Protein AF-A0A8S3KAC5-F1 (afdb_monomer_lite)

Organism: NCBI:txid392030

Sequence (97 aa):
MSAVVRSLLKLATVHRYSSYANFSLSTPYCAAKKSISDEAIKAQTAKPIEDTIFGKIARKEIKIDLLHEDDQCVAFHDISKQAPTHFLVIPKEPIPQ

Foldseek 3Di:
DPPPVVVVVVVVVPPPPPDPPDDDPPDPPPPPPVPCDVVNVVVVPDDDPCPDPVVCVLVVVDDFAWPDDDPFWTKGADPPDPDPDDIDIGTSDDDGD

InterPro domains:
  IPR001310 Histidine triad (HIT) protein [PR00332] (53-69)
  IPR001310 Histidine triad (HIT) protein [PR00332] (74-92)
  IPR001310 Histidine triad (HIT) protein [PTHR23089] (31-97)
  IPR011146 HIT-like domain [PS51084] (53-97)
  IPR036265 HIT-like superfamily [G3DSA:3.30.428.10] (33-97)
  IPR036265 HIT-like superfamily [SSF54197] (50-96)

Structure (mmCIF, N/CA/C/O backbone):
data_AF-A0A8S3KAC5-F1
#
_entry.id   AF-A0A8S3KAC5-F1
#
loop_
_atom_site.group_PDB
_atom_site.id
_atom_site.type_symbol
_atom_site.label_atom_id
_atom_site.label_alt_id
_atom_site.label_comp_id
_atom_site.label_asym_id
_atom_site.label_entity_id
_atom_site.label_seq_id
_atom_site.pdbx_PDB_ins_code
_atom_site.Cartn_x
_atom_site.Cartn_y
_atom_site.Cartn_z
_atom_site.occupancy
_atom_site.B_iso_or_equiv
_atom_site.auth_seq_id
_atom_site.auth_comp_id
_atom_site.auth_asym_id
_atom_site.auth_atom_id
_atom_site.pdbx_PDB_model_num
ATOM 1 N N . MET A 1 1 ? -5.388 11.444 -69.737 1.00 50.94 1 MET A N 1
ATOM 2 C CA . MET A 1 1 ? -6.008 11.914 -68.475 1.00 50.94 1 MET A CA 1
ATOM 3 C C . MET A 1 1 ? -5.623 10.919 -67.383 1.00 50.94 1 MET A C 1
ATOM 5 O O . MET A 1 1 ? -5.934 9.757 -67.534 1.00 50.94 1 MET A O 1
ATOM 9 N N . SER A 1 2 ? -4.893 11.219 -66.317 1.00 46.41 2 SER A N 1
ATOM 10 C CA . SER A 1 2 ? -4.332 12.475 -65.844 1.00 46.41 2 SER A CA 1
ATOM 11 C C . SER A 1 2 ? -3.205 12.133 -64.854 1.00 46.41 2 SER A C 1
ATOM 13 O O . SER A 1 2 ? -3.442 11.930 -63.665 1.00 46.41 2 SER A O 1
ATOM 15 N N . ALA A 1 3 ? -1.961 12.080 -65.343 1.00 51.97 3 ALA A N 1
ATOM 16 C CA . ALA A 1 3 ? -0.761 12.141 -64.496 1.00 51.97 3 ALA A CA 1
ATOM 17 C C . ALA A 1 3 ? -0.671 13.480 -63.725 1.00 51.97 3 ALA A C 1
ATOM 19 O O . ALA A 1 3 ? 0.084 13.612 -62.765 1.00 51.97 3 ALA A O 1
ATOM 20 N N . VAL A 1 4 ? -1.507 14.451 -64.105 1.00 57.31 4 VAL A N 1
ATOM 21 C CA . VAL A 1 4 ? -1.605 15.787 -63.515 1.00 57.31 4 VAL A CA 1
ATOM 22 C C . VAL A 1 4 ? -2.152 15.732 -62.082 1.00 57.31 4 VAL A C 1
ATOM 24 O O . VAL A 1 4 ? -1.714 16.504 -61.234 1.00 57.31 4 VAL A O 1
ATOM 27 N N . VAL A 1 5 ? -3.030 14.774 -61.751 1.00 56.47 5 VAL A N 1
ATOM 28 C CA . VAL A 1 5 ? -3.666 14.741 -60.416 1.00 56.47 5 VAL A CA 1
ATOM 29 C C . VAL A 1 5 ? -2.712 14.218 -59.328 1.00 56.47 5 VAL A C 1
ATOM 31 O O . VAL A 1 5 ? -2.792 14.654 -58.183 1.00 56.47 5 VAL A O 1
ATOM 34 N N . ARG A 1 6 ? -1.729 13.367 -59.670 1.00 51.38 6 ARG A N 1
ATOM 35 C CA . ARG A 1 6 ? -0.683 12.927 -58.715 1.00 51.38 6 ARG A CA 1
ATOM 36 C C . ARG A 1 6 ? 0.423 13.969 -58.508 1.00 51.38 6 ARG A C 1
ATOM 38 O O . ARG A 1 6 ? 1.100 13.929 -57.484 1.00 51.38 6 ARG A O 1
ATOM 45 N N . SER A 1 7 ? 0.583 14.915 -59.435 1.00 50.66 7 SER A N 1
ATOM 46 C CA . SER A 1 7 ? 1.537 16.024 -59.293 1.00 50.66 7 SER A CA 1
ATOM 47 C C . SER A 1 7 ? 1.044 17.103 -58.323 1.00 50.66 7 SER A C 1
ATOM 49 O O . SER A 1 7 ? 1.852 17.764 -57.675 1.00 50.66 7 SER A O 1
ATOM 51 N N . LEU A 1 8 ? -0.275 17.271 -58.185 1.00 52.69 8 LEU A N 1
ATOM 52 C CA . LEU A 1 8 ? -0.861 18.365 -57.405 1.00 52.69 8 LEU A CA 1
ATOM 53 C C . LEU A 1 8 ? -0.921 18.107 -55.893 1.00 52.69 8 LEU A C 1
ATOM 55 O O . LEU A 1 8 ? -0.946 19.066 -55.128 1.00 52.69 8 LEU A O 1
ATOM 59 N N . LEU A 1 9 ? -0.846 16.853 -55.432 1.00 51.72 9 LEU A N 1
ATOM 60 C CA . LEU A 1 9 ? -0.790 16.578 -53.989 1.00 51.72 9 LEU A CA 1
ATOM 61 C C . LEU A 1 9 ? 0.609 16.781 -53.379 1.00 51.72 9 LEU A C 1
ATOM 63 O O . LEU A 1 9 ? 0.718 16.966 -52.172 1.00 51.72 9 LEU A O 1
ATOM 67 N N . LYS A 1 10 ? 1.676 16.799 -54.195 1.00 51.44 10 LYS A N 1
ATOM 68 C CA . LYS A 1 10 ? 3.045 17.090 -53.725 1.00 51.44 10 LYS A CA 1
ATOM 69 C C . LYS A 1 10 ? 3.321 18.582 -53.529 1.00 51.44 10 LYS A C 1
ATOM 71 O O . LYS A 1 10 ? 4.246 18.921 -52.799 1.00 51.44 10 LYS A O 1
ATOM 76 N N . LEU A 1 11 ? 2.520 19.470 -54.124 1.00 50.66 11 LEU A N 1
ATOM 77 C CA . LEU A 1 11 ? 2.692 20.916 -53.945 1.00 50.66 11 LEU A CA 1
ATOM 78 C C . LEU A 1 11 ? 2.029 21.457 -52.667 1.00 50.66 11 LEU A C 1
ATOM 80 O O . LEU A 1 11 ? 2.434 22.506 -52.176 1.00 50.66 11 LEU A O 1
ATOM 84 N N . ALA A 1 12 ? 1.053 20.749 -52.090 1.00 49.91 12 ALA A N 1
ATOM 85 C CA . ALA A 1 12 ? 0.361 21.210 -50.883 1.00 49.91 12 ALA A CA 1
ATOM 86 C C . ALA A 1 12 ? 1.101 20.875 -49.573 1.00 49.91 12 ALA A C 1
ATOM 88 O O . ALA A 1 12 ? 0.862 21.522 -48.556 1.00 49.91 12 ALA A O 1
ATOM 89 N N . THR A 1 13 ? 2.022 19.904 -49.571 1.00 49.97 13 THR A N 1
ATOM 90 C CA . THR A 1 13 ? 2.729 19.482 -48.344 1.00 49.97 13 THR A CA 1
ATOM 91 C C . THR A 1 13 ? 3.960 20.338 -48.021 1.00 49.97 13 THR A C 1
ATOM 93 O O . THR A 1 13 ? 4.482 20.260 -46.916 1.00 49.97 13 THR A O 1
ATOM 96 N N . VAL A 1 14 ? 4.414 21.193 -48.944 1.00 47.84 14 VAL A N 1
ATOM 97 C CA . VAL A 1 14 ? 5.624 22.017 -48.746 1.00 47.84 14 VAL A CA 1
ATOM 98 C C . VAL A 1 14 ? 5.306 23.426 -48.218 1.00 47.84 14 VAL A C 1
ATOM 100 O O . VAL A 1 14 ? 6.186 24.108 -47.705 1.00 47.84 14 VAL A O 1
ATOM 103 N N . HIS A 1 15 ? 4.045 23.870 -48.240 1.00 43.38 15 HIS A N 1
ATOM 104 C CA . HIS A 1 15 ? 3.727 25.287 -48.007 1.00 43.38 15 HIS A CA 1
ATOM 105 C C . HIS A 1 15 ? 3.343 25.689 -46.568 1.00 43.38 15 HIS A C 1
ATOM 107 O O . HIS A 1 15 ? 2.933 26.827 -46.344 1.00 43.38 15 HIS A O 1
ATOM 113 N N . ARG A 1 16 ? 3.485 24.804 -45.569 1.00 47.88 16 ARG A N 1
ATOM 114 C CA . ARG A 1 16 ? 3.256 25.148 -44.146 1.00 47.88 16 ARG A CA 1
ATOM 115 C C . ARG A 1 16 ? 4.323 24.619 -43.184 1.00 47.88 16 ARG A C 1
ATOM 117 O O . ARG A 1 16 ? 4.025 24.205 -42.071 1.00 47.88 16 ARG A O 1
ATOM 124 N N . TYR A 1 17 ? 5.585 24.700 -43.592 1.00 41.72 17 TYR A N 1
ATOM 125 C CA . TYR A 1 17 ? 6.722 24.554 -42.674 1.00 41.72 17 TYR A CA 1
ATOM 126 C C . TYR A 1 17 ? 7.784 25.638 -42.914 1.00 41.72 17 TYR A C 1
ATOM 128 O O . TYR A 1 17 ? 8.981 25.401 -42.832 1.00 41.72 17 TYR A O 1
ATOM 136 N N . SER A 1 18 ? 7.339 26.847 -43.267 1.00 44.00 18 SER A N 1
ATOM 137 C CA . SER A 1 18 ? 8.204 27.970 -43.651 1.00 44.00 18 SER A CA 1
ATOM 138 C C . SER A 1 18 ? 7.839 29.243 -42.882 1.00 44.00 18 SER A C 1
ATOM 140 O O . SER A 1 18 ? 7.570 30.279 -43.478 1.00 44.00 18 SER A O 1
ATOM 142 N N . SER A 1 19 ? 7.774 29.164 -41.551 1.00 42.12 19 SER A N 1
ATOM 143 C CA . SER A 1 19 ? 7.634 30.363 -40.703 1.00 42.12 19 SER A CA 1
ATOM 144 C C . SER A 1 19 ? 8.622 30.428 -39.532 1.00 42.12 19 SER A C 1
ATOM 146 O O . SER A 1 19 ? 8.585 31.392 -38.778 1.00 42.12 19 SER A O 1
ATOM 148 N N . TYR A 1 20 ? 9.540 29.465 -39.389 1.00 44.19 20 TYR A N 1
ATOM 149 C CA . TYR A 1 20 ? 10.588 29.508 -38.352 1.00 44.19 20 TYR A CA 1
ATOM 150 C C . TYR A 1 20 ? 12.012 29.361 -38.898 1.00 44.19 20 TYR A C 1
ATOM 152 O O . TYR A 1 20 ? 12.960 29.232 -38.132 1.00 44.19 20 TYR A O 1
ATOM 160 N N . ALA A 1 21 ? 12.189 29.398 -40.215 1.00 50.66 21 ALA A N 1
ATOM 161 C CA . ALA A 1 21 ? 13.504 29.400 -40.836 1.00 50.66 21 ALA A CA 1
ATOM 162 C C . ALA A 1 21 ? 13.754 30.796 -41.403 1.00 50.66 21 ALA A C 1
ATOM 164 O O . ALA A 1 21 ? 13.469 31.009 -42.573 1.00 50.66 21 ALA A O 1
ATOM 165 N N . ASN A 1 22 ? 14.131 31.746 -40.535 1.00 44.47 22 ASN A N 1
ATOM 166 C CA . ASN A 1 22 ? 14.923 32.960 -40.812 1.00 44.47 22 ASN A CA 1
ATOM 167 C C . ASN A 1 22 ? 14.838 33.926 -39.613 1.00 44.47 22 ASN A C 1
ATOM 169 O O . ASN A 1 22 ? 14.176 34.959 -39.665 1.00 44.47 22 ASN A O 1
ATOM 173 N N . PHE A 1 23 ? 15.535 33.602 -38.525 1.00 38.16 23 PHE A N 1
ATOM 174 C CA . PHE A 1 23 ? 16.052 34.621 -37.611 1.00 38.16 23 PHE A CA 1
ATOM 175 C C . PHE A 1 23 ? 17.560 34.392 -37.497 1.00 38.16 23 PHE A C 1
ATOM 177 O O . PHE A 1 23 ? 18.013 33.251 -37.429 1.00 38.16 23 PHE A O 1
ATOM 184 N N . SER A 1 24 ? 18.321 35.472 -37.644 1.00 41.78 24 SER A N 1
ATOM 185 C CA . SER A 1 24 ? 19.696 35.506 -38.143 1.00 41.78 24 SER A CA 1
ATOM 186 C C . SER A 1 24 ? 20.674 34.511 -37.498 1.00 41.78 24 SER A C 1
ATOM 188 O O . SER A 1 24 ? 20.907 34.505 -36.289 1.00 41.78 24 SER A O 1
ATOM 190 N N . LEU A 1 25 ? 21.365 33.748 -38.353 1.00 46.69 25 LEU A N 1
ATOM 191 C CA . LEU A 1 25 ? 22.584 32.985 -38.046 1.00 46.69 25 LEU A CA 1
ATOM 192 C C . LEU A 1 25 ? 23.798 33.917 -37.835 1.00 46.69 25 LEU A C 1
ATOM 194 O O . LEU A 1 25 ? 24.839 33.766 -38.466 1.00 46.69 25 LEU A O 1
ATOM 198 N N . SER A 1 26 ? 23.664 34.913 -36.962 1.00 47.09 26 SER A N 1
ATOM 199 C CA . SER A 1 26 ? 24.784 35.758 -36.523 1.00 47.09 26 SER A CA 1
ATOM 200 C C . SER A 1 26 ? 24.823 35.969 -35.013 1.00 47.09 26 SER A C 1
ATOM 202 O O . SER A 1 26 ? 25.588 36.796 -34.524 1.00 47.09 26 SER A O 1
ATOM 204 N N . THR A 1 27 ? 24.022 35.227 -34.252 1.00 40.19 27 THR A N 1
ATOM 205 C CA . THR A 1 27 ? 24.252 35.117 -32.813 1.00 40.19 27 THR A CA 1
ATOM 206 C C . THR A 1 27 ? 25.244 33.980 -32.580 1.00 40.19 27 THR A C 1
ATOM 208 O O . THR A 1 27 ? 25.182 32.972 -33.292 1.00 40.19 27 THR A O 1
ATOM 211 N N . PRO A 1 28 ? 26.190 34.112 -31.633 1.00 42.47 28 PRO A N 1
ATOM 212 C CA . PRO A 1 28 ? 27.001 32.987 -31.222 1.00 42.47 28 PRO A CA 1
ATOM 213 C C . PRO A 1 28 ? 26.012 32.039 -30.559 1.00 42.47 28 PRO A C 1
ATOM 215 O O . PRO A 1 28 ? 25.667 32.215 -29.391 1.00 42.47 28 PRO A O 1
ATOM 218 N N . TYR A 1 29 ? 25.479 31.083 -31.321 1.00 40.38 29 TYR A N 1
ATOM 219 C CA . TYR A 1 29 ? 24.842 29.920 -30.740 1.00 40.38 29 TYR A CA 1
ATOM 220 C C . TYR A 1 29 ? 25.950 29.280 -29.925 1.00 40.38 29 TYR A C 1
ATOM 222 O O . TYR A 1 29 ? 26.835 28.608 -30.457 1.00 40.38 29 TYR A O 1
ATOM 230 N N . CYS A 1 30 ? 25.982 29.657 -28.647 1.00 40.09 30 CYS A N 1
ATOM 231 C CA . CYS A 1 30 ? 26.852 29.102 -27.649 1.00 40.09 30 CYS A CA 1
ATOM 232 C C . CYS A 1 30 ? 26.792 27.604 -27.900 1.00 40.09 30 CYS A C 1
ATOM 234 O O . CYS A 1 30 ? 25.701 27.029 -27.923 1.00 40.09 30 CYS A O 1
ATOM 236 N N . ALA A 1 31 ? 27.947 26.993 -28.153 1.00 47.69 31 ALA A N 1
ATOM 237 C CA . ALA A 1 31 ? 28.115 25.567 -27.988 1.00 47.69 31 ALA A CA 1
ATOM 238 C C . ALA A 1 31 ? 27.861 25.285 -26.503 1.00 47.69 31 ALA A C 1
ATOM 240 O O . ALA A 1 31 ? 28.780 25.105 -25.706 1.00 47.69 31 ALA A O 1
ATOM 241 N N . ALA A 1 32 ? 26.590 25.353 -26.114 1.00 48.69 32 ALA A N 1
ATOM 242 C CA . ALA A 1 32 ? 26.094 25.021 -24.815 1.00 48.69 32 ALA A CA 1
ATOM 243 C C . ALA A 1 32 ? 26.228 23.513 -24.787 1.00 48.69 32 ALA A C 1
ATOM 245 O O . ALA A 1 32 ? 25.340 22.768 -25.202 1.00 48.69 32 ALA A O 1
ATOM 246 N N . LYS A 1 33 ? 27.405 23.067 -24.338 1.00 44.44 33 LYS A N 1
ATOM 247 C CA . LYS A 1 33 ? 27.531 21.807 -23.628 1.00 44.44 33 LYS A CA 1
ATOM 248 C C . LYS A 1 33 ? 26.318 21.795 -22.717 1.00 44.44 33 LYS A C 1
ATOM 250 O O . LYS A 1 33 ? 26.234 22.632 -21.820 1.00 44.44 33 LYS A O 1
ATOM 255 N N . LYS A 1 34 ? 25.327 20.960 -23.028 1.00 48.03 34 LYS A N 1
ATOM 256 C CA . LYS A 1 34 ? 24.223 20.731 -22.113 1.00 48.03 34 LYS A CA 1
ATOM 257 C C . LYS A 1 34 ? 24.938 20.141 -20.910 1.00 48.03 34 LYS A C 1
ATOM 259 O O . LYS A 1 34 ? 25.357 18.989 -20.956 1.00 48.03 34 LYS A O 1
ATOM 264 N N . SER A 1 35 ? 25.244 20.977 -19.924 1.00 57.38 35 SER A N 1
ATOM 265 C CA . SER A 1 35 ? 25.662 20.541 -18.608 1.00 57.38 35 SER A CA 1
ATOM 266 C C . SER A 1 35 ? 24.441 19.799 -18.119 1.00 57.38 35 SER A C 1
ATOM 268 O O . SER A 1 35 ? 23.486 20.413 -17.642 1.00 57.38 35 SER A O 1
ATOM 270 N N . ILE A 1 36 ? 24.390 18.509 -18.451 1.00 61.91 36 ILE A N 1
ATOM 271 C CA . ILE A 1 36 ? 23.396 17.602 -17.924 1.00 61.91 36 ILE A CA 1
ATOM 272 C C . ILE A 1 36 ? 23.614 17.749 -16.434 1.00 61.91 36 ILE A C 1
ATOM 274 O O . ILE A 1 36 ? 24.681 17.407 -15.930 1.00 61.91 36 ILE A O 1
ATOM 278 N N . SER A 1 37 ? 22.673 18.436 -15.799 1.00 63.47 37 SER A N 1
ATOM 279 C CA . SER A 1 37 ? 22.773 18.728 -14.391 1.00 63.47 37 SER A CA 1
ATOM 280 C C . SER A 1 37 ? 22.825 17.386 -13.670 1.00 63.47 37 SER A C 1
ATOM 282 O O . SER A 1 37 ? 22.248 16.395 -14.141 1.00 63.47 37 SER A O 1
ATOM 284 N N . ASP A 1 38 ? 23.577 17.320 -12.579 1.00 68.06 38 ASP A N 1
ATOM 285 C CA . ASP A 1 38 ? 23.849 16.061 -11.888 1.00 68.06 38 ASP A CA 1
ATOM 286 C C . ASP A 1 38 ? 22.544 15.342 -11.484 1.00 68.06 38 ASP A C 1
ATOM 288 O O . ASP A 1 38 ? 22.488 14.112 -11.415 1.00 68.06 38 ASP A O 1
ATOM 292 N N . GLU A 1 39 ? 21.444 16.089 -11.328 1.00 70.75 39 GLU A N 1
ATOM 293 C CA . GLU A 1 39 ? 20.098 15.566 -11.090 1.00 70.75 39 GLU A CA 1
ATOM 294 C C . GLU A 1 39 ? 19.556 14.730 -12.259 1.00 70.75 39 GLU A C 1
ATOM 296 O O . GLU A 1 39 ? 18.952 13.680 -12.034 1.00 70.75 39 GLU A O 1
ATOM 301 N N . ALA A 1 40 ? 19.780 15.150 -13.507 1.00 71.81 40 ALA A N 1
ATOM 302 C CA . ALA A 1 40 ? 19.290 14.438 -14.687 1.00 71.81 40 ALA A CA 1
ATOM 303 C C . ALA A 1 40 ? 20.069 13.136 -14.940 1.00 71.81 40 ALA A C 1
ATOM 305 O O . ALA A 1 40 ? 19.486 12.162 -15.420 1.00 71.81 40 ALA A O 1
ATOM 306 N N . ILE A 1 41 ? 21.358 13.087 -14.582 1.00 73.69 41 ILE A N 1
ATOM 307 C CA . ILE A 1 41 ? 22.164 11.850 -14.602 1.00 73.69 41 ILE A CA 1
ATOM 308 C C . ILE A 1 41 ? 21.707 10.901 -13.487 1.00 73.69 41 ILE A C 1
ATOM 310 O O . ILE A 1 41 ? 21.553 9.695 -13.705 1.00 73.69 41 ILE A O 1
ATOM 314 N N . 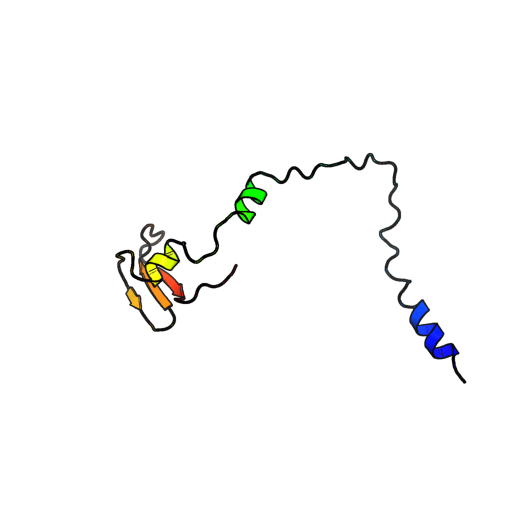LYS A 1 42 ? 21.418 11.444 -12.298 1.00 70.75 42 LYS A N 1
ATOM 315 C CA . LYS A 1 42 ? 20.926 10.673 -11.151 1.00 70.75 42 LYS A CA 1
ATOM 316 C C . LYS A 1 42 ? 19.563 10.028 -11.417 1.00 70.75 42 LYS A C 1
ATOM 318 O O . LYS A 1 42 ? 19.376 8.870 -11.056 1.00 70.75 42 LYS A O 1
ATOM 323 N N . ALA A 1 43 ? 18.645 10.731 -12.083 1.00 63.59 43 ALA A N 1
ATOM 324 C CA . ALA A 1 43 ? 17.328 10.194 -12.434 1.00 63.59 43 ALA A CA 1
ATOM 325 C C . ALA A 1 43 ? 17.411 9.008 -13.414 1.00 63.59 43 ALA A C 1
ATOM 327 O O . ALA A 1 43 ? 16.695 8.026 -13.253 1.00 63.59 43 ALA A O 1
ATOM 328 N N . GLN A 1 44 ? 18.332 9.058 -14.381 1.00 65.56 44 GLN A N 1
ATOM 329 C CA . GLN A 1 44 ? 18.530 7.988 -15.372 1.00 65.56 44 GLN A CA 1
ATOM 330 C C . GLN A 1 44 ? 19.203 6.731 -14.797 1.00 65.56 44 GLN A C 1
ATOM 332 O O . GLN A 1 44 ? 19.124 5.664 -15.396 1.00 65.56 44 GLN A O 1
ATOM 337 N N . THR A 1 45 ? 19.852 6.846 -13.635 1.00 68.12 45 THR A N 1
ATOM 338 C CA . THR A 1 45 ? 20.561 5.738 -12.967 1.00 68.12 45 THR A CA 1
ATOM 339 C C . THR A 1 45 ? 19.709 5.079 -11.869 1.00 68.12 45 THR A C 1
ATOM 341 O O . THR A 1 45 ? 20.153 4.139 -11.209 1.00 68.12 45 THR A O 1
ATOM 344 N N . ALA A 1 46 ? 18.483 5.559 -11.633 1.00 64.62 46 ALA A N 1
ATOM 345 C CA . ALA A 1 46 ? 17.607 4.987 -10.618 1.00 64.62 46 ALA A CA 1
ATOM 346 C C . ALA A 1 46 ? 17.205 3.551 -10.997 1.00 64.62 46 ALA A C 1
ATOM 348 O O . ALA A 1 46 ? 16.693 3.288 -12.083 1.00 64.62 46 ALA A O 1
ATOM 349 N N . LYS A 1 47 ? 17.467 2.610 -10.084 1.00 63.97 47 LYS A N 1
ATOM 350 C CA . LYS A 1 47 ? 17.138 1.188 -10.234 1.00 63.97 47 LYS A CA 1
ATOM 351 C C . LYS A 1 47 ? 15.614 1.030 -10.403 1.00 63.97 47 LYS A C 1
ATOM 353 O O . LYS A 1 47 ? 14.880 1.702 -9.675 1.00 63.97 47 LYS A O 1
ATOM 358 N N . PRO A 1 48 ? 15.129 0.179 -11.329 1.00 61.72 48 PRO A N 1
ATOM 359 C CA . PRO A 1 48 ? 13.699 0.021 -11.557 1.00 61.72 48 PRO A CA 1
ATOM 360 C C . PRO A 1 48 ? 12.984 -0.495 -10.300 1.00 61.72 48 PRO A C 1
ATOM 362 O O . PRO A 1 48 ? 13.596 -1.048 -9.386 1.00 61.72 48 PRO A O 1
ATOM 365 N N . ILE A 1 49 ? 11.670 -0.280 -10.292 1.00 59.59 49 ILE A N 1
ATOM 366 C CA . ILE A 1 49 ? 10.696 -0.311 -9.182 1.00 59.59 49 ILE A CA 1
ATOM 367 C C . ILE A 1 49 ? 10.758 -1.543 -8.252 1.00 59.59 49 ILE A C 1
ATOM 369 O O . ILE A 1 49 ? 10.261 -1.489 -7.122 1.00 59.59 49 ILE A O 1
ATOM 373 N N . GLU A 1 50 ? 11.401 -2.629 -8.678 1.00 61.44 50 GLU A N 1
ATOM 374 C CA . GLU A 1 50 ? 11.434 -3.922 -7.983 1.00 61.44 50 GLU A CA 1
ATOM 375 C C . GLU A 1 50 ? 12.045 -3.868 -6.571 1.00 61.44 50 GLU A C 1
ATOM 377 O O . GLU A 1 50 ? 11.598 -4.591 -5.675 1.00 61.44 50 GLU A O 1
ATOM 382 N N . ASP A 1 51 ? 12.994 -2.954 -6.342 1.00 76.75 51 ASP A N 1
ATOM 383 C CA . ASP A 1 51 ? 13.702 -2.797 -5.061 1.00 76.75 51 ASP A CA 1
ATOM 384 C C . ASP A 1 51 ? 13.234 -1.596 -4.228 1.00 76.75 51 ASP A C 1
ATOM 386 O O . ASP A 1 51 ? 13.924 -1.141 -3.310 1.00 76.75 51 ASP A O 1
ATOM 390 N N . THR A 1 52 ? 12.049 -1.060 -4.513 1.00 87.44 52 THR A N 1
ATOM 391 C CA . THR A 1 52 ? 11.480 -0.003 -3.672 1.00 87.44 52 THR A CA 1
ATOM 392 C C . THR A 1 52 ? 11.015 -0.557 -2.325 1.00 87.44 52 THR A C 1
ATOM 394 O O . THR A 1 52 ? 10.639 -1.724 -2.192 1.00 87.44 52 THR A O 1
ATOM 397 N N . ILE A 1 53 ? 10.991 0.305 -1.304 1.00 88.38 53 ILE A N 1
ATOM 398 C CA . ILE A 1 53 ? 10.417 -0.035 0.006 1.00 88.38 53 ILE A CA 1
ATOM 399 C C . ILE A 1 53 ? 8.964 -0.520 -0.124 1.00 88.38 53 ILE A C 1
ATOM 401 O O . ILE A 1 53 ? 8.556 -1.436 0.582 1.00 88.38 53 ILE A O 1
ATOM 405 N N . PHE A 1 54 ? 8.218 0.023 -1.086 1.00 89.12 54 PHE A N 1
ATOM 406 C CA . PHE A 1 54 ? 6.849 -0.385 -1.387 1.00 89.12 54 PHE A CA 1
ATOM 407 C C . PHE A 1 54 ? 6.771 -1.786 -1.996 1.00 89.12 54 PHE A C 1
ATOM 409 O O . PHE A 1 54 ? 5.921 -2.571 -1.584 1.00 89.12 54 PHE A O 1
ATOM 416 N N . GLY A 1 55 ? 7.701 -2.143 -2.888 1.00 89.31 55 GLY A N 1
ATOM 417 C CA . GLY A 1 55 ? 7.824 -3.513 -3.394 1.00 89.31 55 GLY A CA 1
ATOM 418 C C . GLY A 1 55 ? 8.073 -4.523 -2.270 1.00 89.31 55 GLY A C 1
ATOM 419 O O . GLY A 1 55 ? 7.445 -5.579 -2.231 1.00 89.31 55 GLY A O 1
ATOM 420 N N . LYS A 1 56 ? 8.915 -4.171 -1.291 1.00 89.00 56 LYS A N 1
ATOM 421 C CA . LYS A 1 56 ? 9.159 -5.011 -0.103 1.00 89.00 56 LYS A CA 1
ATOM 422 C C . LYS A 1 56 ? 7.922 -5.165 0.782 1.00 89.00 56 LYS A C 1
ATOM 424 O O . LYS A 1 56 ? 7.686 -6.248 1.316 1.00 89.00 56 LYS A O 1
ATOM 429 N N . ILE A 1 57 ? 7.123 -4.104 0.923 1.00 90.06 57 ILE A N 1
ATOM 430 C CA . ILE A 1 57 ? 5.848 -4.143 1.656 1.00 90.06 57 ILE A CA 1
ATOM 431 C C . ILE A 1 57 ? 4.843 -5.047 0.930 1.00 90.06 57 ILE A C 1
ATOM 433 O O . ILE A 1 57 ? 4.249 -5.915 1.564 1.00 90.06 57 ILE A O 1
ATOM 437 N N . ALA A 1 58 ? 4.713 -4.926 -0.396 1.00 87.50 58 ALA A N 1
ATOM 438 C CA . ALA A 1 58 ? 3.833 -5.783 -1.196 1.00 87.50 58 ALA A CA 1
ATOM 439 C C . ALA A 1 58 ? 4.220 -7.275 -1.113 1.00 87.50 58 ALA A C 1
ATOM 441 O O . ALA A 1 58 ? 3.344 -8.138 -1.087 1.00 87.50 58 ALA A O 1
ATOM 442 N N . ARG A 1 59 ? 5.522 -7.582 -0.998 1.00 88.50 59 ARG A N 1
ATOM 443 C CA . ARG A 1 59 ? 6.056 -8.944 -0.788 1.00 88.50 59 ARG A CA 1
ATOM 444 C C . ARG A 1 59 ? 6.029 -9.424 0.668 1.00 88.50 59 ARG 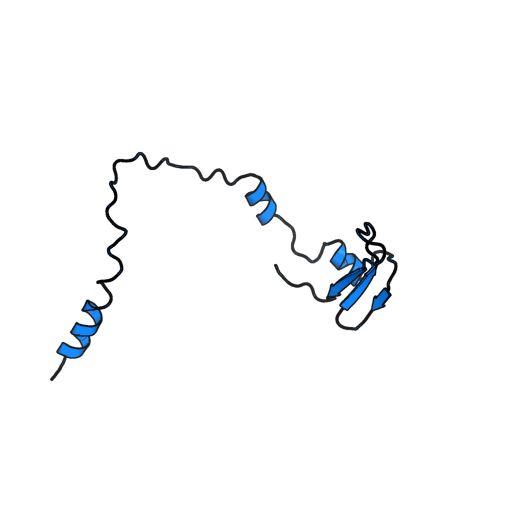A C 1
ATOM 446 O O . ARG A 1 59 ? 6.440 -10.550 0.935 1.00 88.50 59 ARG A O 1
ATOM 453 N N . LYS A 1 60 ? 5.548 -8.601 1.607 1.00 87.50 60 LYS A N 1
ATOM 454 C CA . LYS A 1 60 ? 5.503 -8.892 3.054 1.00 87.50 60 LYS A CA 1
ATOM 455 C C . LYS A 1 60 ? 6.876 -9.163 3.688 1.00 87.50 60 LYS A C 1
ATOM 457 O O . LYS A 1 60 ? 6.965 -9.844 4.706 1.00 87.50 60 LYS A O 1
ATOM 462 N N . GLU A 1 61 ? 7.950 -8.610 3.125 1.00 90.56 61 GLU A N 1
ATOM 463 C CA . GLU A 1 61 ? 9.302 -8.713 3.702 1.00 90.56 61 GLU A CA 1
ATOM 464 C C . GLU A 1 61 ? 9.466 -7.825 4.945 1.00 90.56 61 GLU A C 1
ATOM 466 O O . GLU A 1 61 ? 10.273 -8.109 5.828 1.00 90.56 61 GLU A O 1
ATOM 471 N N . ILE A 1 62 ? 8.703 -6.730 5.006 1.00 90.00 62 ILE A N 1
ATOM 472 C CA . ILE A 1 62 ? 8.734 -5.745 6.087 1.00 90.00 62 ILE A CA 1
ATOM 473 C C . ILE A 1 62 ? 7.422 -5.830 6.863 1.00 90.00 62 ILE A C 1
ATOM 475 O O . ILE A 1 62 ? 6.339 -5.799 6.279 1.00 90.00 62 ILE A O 1
ATOM 479 N N . LYS A 1 63 ? 7.513 -5.891 8.194 1.00 89.38 63 LYS A N 1
ATOM 480 C CA . LYS A 1 63 ? 6.340 -5.846 9.070 1.00 89.38 63 LYS A CA 1
ATOM 481 C C . LYS A 1 63 ? 5.743 -4.436 9.080 1.00 89.38 63 LYS A C 1
ATOM 483 O O . LYS A 1 63 ? 6.434 -3.476 9.410 1.00 89.38 63 LYS A O 1
ATOM 488 N N . IL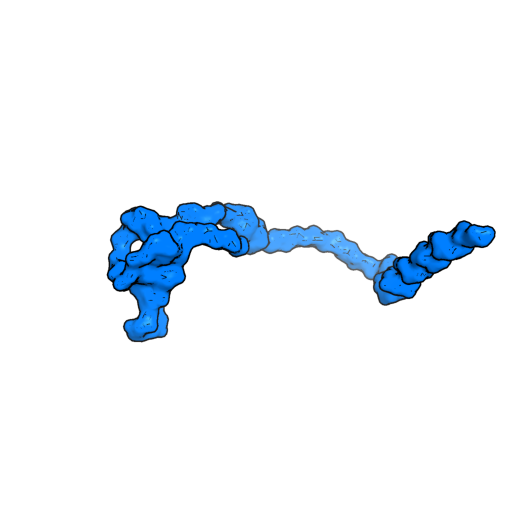E A 1 64 ? 4.456 -4.342 8.770 1.00 91.06 64 ILE A N 1
ATOM 489 C CA . ILE A 1 64 ? 3.669 -3.104 8.726 1.00 91.06 64 ILE A CA 1
ATOM 490 C C . ILE A 1 64 ? 2.307 -3.310 9.395 1.00 91.06 64 ILE A C 1
ATOM 492 O O . ILE A 1 64 ? 1.869 -4.447 9.581 1.00 91.06 64 ILE A O 1
ATOM 496 N N . ASP A 1 65 ? 1.644 -2.211 9.747 1.00 91.69 65 ASP A N 1
ATOM 497 C CA . ASP A 1 65 ? 0.263 -2.228 10.228 1.00 91.69 65 ASP A CA 1
ATOM 498 C C . ASP A 1 65 ? -0.699 -2.294 9.033 1.00 91.69 65 ASP A C 1
ATOM 500 O O . ASP A 1 65 ? -1.009 -1.281 8.395 1.00 91.69 65 ASP A O 1
ATOM 504 N N . LEU A 1 66 ? -1.069 -3.523 8.672 1.00 91.88 66 LEU A N 1
ATOM 505 C CA . LEU A 1 66 ? -1.871 -3.831 7.495 1.00 91.88 66 LEU A CA 1
ATOM 506 C C . LEU A 1 66 ? -3.348 -3.577 7.797 1.00 91.88 66 LEU A C 1
ATOM 508 O O . LEU A 1 66 ? -3.916 -4.170 8.710 1.00 91.88 66 LEU A O 1
ATOM 512 N N . LEU A 1 67 ? -3.955 -2.687 7.016 1.00 94.06 67 LEU A N 1
ATOM 513 C CA . LEU A 1 67 ? -5.363 -2.330 7.152 1.00 94.06 67 LEU A CA 1
ATOM 514 C C . LEU A 1 67 ? -6.242 -3.275 6.331 1.00 94.06 67 LEU A C 1
ATOM 516 O O . LEU A 1 67 ? -7.290 -3.706 6.801 1.00 94.06 67 LEU A O 1
ATOM 520 N N . HIS A 1 68 ? -5.811 -3.574 5.103 1.00 94.88 68 HIS A N 1
ATOM 521 C CA . HIS A 1 68 ? -6.538 -4.431 4.171 1.00 94.88 68 HIS A CA 1
ATOM 522 C C . HIS A 1 68 ? -5.593 -5.056 3.141 1.00 94.88 68 HIS A C 1
ATOM 524 O O . HIS A 1 68 ? -4.590 -4.450 2.759 1.00 94.88 68 HIS A O 1
ATOM 530 N N . GLU A 1 69 ? -5.910 -6.260 2.677 1.00 93.81 69 GLU A N 1
ATOM 531 C CA . GLU A 1 69 ? -5.168 -6.948 1.621 1.00 93.81 69 GLU A CA 1
ATOM 532 C C . GLU A 1 69 ? -6.128 -7.711 0.711 1.00 93.81 69 GLU A C 1
ATOM 534 O O . GLU A 1 69 ? -6.904 -8.536 1.186 1.00 93.81 69 GLU A O 1
ATOM 539 N N . ASP A 1 70 ? -5.981 -7.480 -0.593 1.00 93.69 70 ASP A N 1
ATOM 540 C CA . ASP A 1 70 ? -6.680 -8.191 -1.661 1.00 93.69 70 ASP A CA 1
ATOM 541 C C . ASP A 1 70 ? -5.676 -8.816 -2.639 1.00 93.69 70 ASP A C 1
ATOM 543 O O . ASP A 1 70 ? -4.456 -8.647 -2.532 1.00 93.69 70 ASP A O 1
ATOM 547 N N . ASP A 1 71 ? -6.181 -9.517 -3.650 1.00 93.12 71 ASP A N 1
ATOM 548 C CA . ASP A 1 71 ? -5.361 -10.105 -4.714 1.00 93.12 71 ASP A CA 1
ATOM 549 C C . ASP A 1 71 ? -4.658 -9.052 -5.582 1.00 93.12 71 ASP A C 1
ATOM 551 O O . ASP A 1 71 ? -3.595 -9.320 -6.135 1.00 93.12 71 ASP A O 1
ATOM 555 N N . GLN A 1 72 ? -5.212 -7.839 -5.676 1.00 91.50 72 GLN A N 1
ATOM 556 C CA . GLN A 1 72 ? -4.686 -6.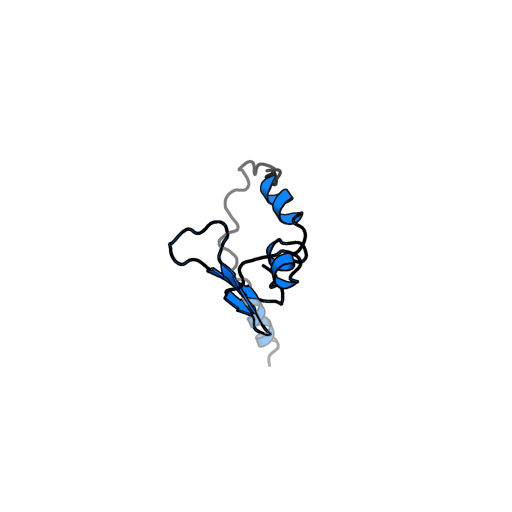782 -6.547 1.00 91.50 72 GLN A CA 1
ATOM 557 C C . GLN A 1 72 ? -3.881 -5.711 -5.801 1.00 91.50 72 GLN A C 1
ATOM 559 O O . GLN A 1 72 ? -2.997 -5.085 -6.389 1.00 91.50 72 GLN A O 1
ATOM 564 N N . CYS A 1 73 ? -4.158 -5.479 -4.517 1.00 93.31 73 CYS A N 1
ATOM 565 C CA . CYS A 1 73 ? -3.566 -4.373 -3.769 1.00 93.31 73 CYS A CA 1
ATOM 566 C C . CYS A 1 73 ? -3.405 -4.668 -2.274 1.00 93.31 73 CYS A C 1
ATOM 568 O O . CYS A 1 73 ? -3.973 -5.612 -1.724 1.00 93.31 73 CYS A O 1
ATOM 570 N N . VAL A 1 74 ? -2.601 -3.833 -1.620 1.00 94.31 74 VAL A N 1
ATOM 571 C CA . VAL A 1 74 ? -2.389 -3.827 -0.170 1.00 94.31 74 VAL A CA 1
ATOM 572 C C . VAL A 1 74 ? -2.606 -2.409 0.345 1.00 94.31 74 VAL A C 1
ATOM 574 O O . VAL A 1 74 ? -2.108 -1.449 -0.249 1.00 94.31 74 VAL A O 1
ATOM 577 N N . ALA A 1 75 ? -3.326 -2.278 1.459 1.00 95.38 75 ALA A N 1
ATOM 578 C CA . ALA A 1 75 ? -3.559 -1.018 2.149 1.00 95.38 75 ALA A CA 1
ATOM 579 C C . ALA A 1 75 ? -2.965 -1.045 3.562 1.00 95.38 75 ALA A C 1
ATOM 581 O O . ALA A 1 75 ? -3.155 -2.001 4.317 1.00 95.38 75 ALA A O 1
ATOM 582 N N . PHE A 1 76 ? -2.257 0.017 3.941 1.00 95.06 76 PHE A N 1
ATOM 583 C CA . PHE A 1 76 ? -1.582 0.100 5.236 1.00 95.06 76 PHE A CA 1
ATOM 584 C C . PHE A 1 76 ? -1.419 1.536 5.723 1.00 95.06 76 PHE A C 1
ATOM 586 O O . PHE A 1 76 ? -1.443 2.490 4.943 1.00 95.06 76 PHE A O 1
ATOM 593 N N . HIS A 1 77 ? -1.237 1.693 7.032 1.00 94.88 77 HIS A N 1
ATOM 594 C CA . HIS A 1 77 ? -0.991 3.001 7.628 1.00 94.88 77 HIS A CA 1
ATOM 595 C C . HIS A 1 77 ? 0.391 3.539 7.262 1.00 94.88 77 HIS A C 1
ATOM 597 O O . HIS A 1 77 ? 1.395 2.839 7.386 1.00 94.88 77 HIS A O 1
ATOM 603 N N . ASP A 1 78 ? 0.450 4.816 6.886 1.00 93.00 78 ASP A N 1
ATOM 604 C CA . ASP A 1 78 ? 1.732 5.489 6.696 1.00 93.00 78 ASP A CA 1
ATOM 605 C C . ASP A 1 78 ? 2.484 5.587 8.036 1.00 93.00 78 ASP A C 1
ATOM 607 O O . ASP A 1 78 ? 1.881 5.822 9.089 1.00 93.00 78 ASP A O 1
ATOM 611 N N . ILE A 1 79 ? 3.806 5.425 7.991 1.00 90.94 79 ILE A N 1
ATOM 612 C CA . ILE A 1 79 ? 4.696 5.655 9.129 1.00 90.94 79 ILE A CA 1
ATOM 613 C C . ILE A 1 79 ? 4.821 7.152 9.450 1.00 90.94 79 ILE A C 1
ATOM 615 O O . ILE A 1 79 ? 4.951 7.524 10.613 1.00 90.94 79 ILE A O 1
ATOM 619 N N . SER A 1 80 ? 4.738 8.020 8.435 1.00 92.12 80 SER A N 1
ATOM 620 C CA . SER A 1 80 ? 4.809 9.479 8.560 1.00 92.12 80 SER A CA 1
ATOM 621 C C . SER A 1 80 ? 3.455 10.117 8.242 1.00 92.12 80 SER A C 1
ATOM 623 O O . SER A 1 80 ? 3.278 10.839 7.259 1.00 92.12 80 SER A O 1
ATOM 625 N N . LYS A 1 81 ? 2.456 9.828 9.083 1.00 92.25 81 LYS A N 1
ATOM 626 C CA . LYS A 1 81 ? 1.084 10.328 8.906 1.00 92.25 81 LYS A CA 1
ATOM 627 C C . LYS A 1 81 ? 1.041 11.862 8.876 1.00 92.25 81 LYS A C 1
ATOM 629 O O . LYS A 1 81 ? 1.454 12.510 9.830 1.00 92.25 81 LYS A O 1
ATOM 634 N N . GLN A 1 82 ? 0.464 12.427 7.812 1.00 95.12 82 GLN A N 1
ATOM 635 C CA . GLN A 1 82 ? 0.230 13.876 7.672 1.00 95.12 82 GLN A CA 1
ATOM 636 C C . GLN A 1 82 ? -1.150 14.317 8.193 1.00 95.12 82 GLN A C 1
ATOM 638 O O . GLN A 1 82 ? -1.454 15.506 8.250 1.00 95.12 82 GLN A O 1
ATOM 643 N N . ALA A 1 83 ? -1.999 13.358 8.571 1.00 95.44 83 ALA A N 1
ATOM 644 C CA . ALA A 1 83 ? -3.345 13.578 9.086 1.00 95.44 83 ALA A CA 1
ATOM 645 C C . ALA A 1 83 ? -3.739 12.455 10.066 1.00 95.44 83 ALA A C 1
ATOM 647 O O . ALA A 1 83 ? -3.140 11.375 10.020 1.00 95.44 83 ALA A O 1
ATOM 648 N N . PRO A 1 84 ? -4.765 12.658 10.922 1.00 94.50 84 PRO A N 1
ATOM 649 C CA . PRO A 1 84 ? -5.227 11.641 11.875 1.00 94.50 84 PRO A CA 1
ATOM 650 C C . PRO A 1 84 ? -5.588 10.309 11.207 1.00 94.50 84 PRO A C 1
ATOM 652 O O . PRO A 1 84 ? -5.335 9.238 11.752 1.00 94.50 84 PRO A O 1
ATOM 655 N N . THR A 1 85 ? -6.151 10.379 10.001 1.00 93.69 85 THR A N 1
ATOM 656 C CA . THR A 1 85 ? -6.405 9.228 9.135 1.00 93.69 85 THR A CA 1
ATOM 657 C C . THR A 1 85 ? -5.576 9.394 7.868 1.00 93.69 85 THR A C 1
ATOM 659 O O . THR A 1 85 ? -5.894 10.222 7.020 1.00 93.69 85 THR A O 1
ATOM 662 N N . HIS A 1 86 ? -4.486 8.634 7.768 1.00 96.12 86 HIS A N 1
ATOM 663 C CA . HIS A 1 86 ? -3.628 8.587 6.587 1.00 96.12 86 HIS A CA 1
ATOM 664 C C . HIS A 1 86 ? -3.151 7.151 6.369 1.00 96.12 86 HIS A C 1
ATOM 666 O O . HIS A 1 86 ? -2.494 6.562 7.235 1.00 96.12 86 HIS A O 1
ATOM 672 N N . PHE A 1 87 ? -3.522 6.589 5.226 1.00 95.44 87 PHE A N 1
ATOM 673 C CA . PHE A 1 87 ? -3.145 5.253 4.791 1.00 95.44 87 PHE A CA 1
ATOM 674 C C . PHE A 1 87 ? -2.855 5.286 3.294 1.00 95.44 87 PHE A C 1
ATOM 676 O O . PHE A 1 87 ? -3.369 6.135 2.566 1.00 95.44 87 PHE A O 1
ATOM 683 N N . LEU A 1 88 ? -2.012 4.364 2.852 1.00 94.62 88 LEU A N 1
ATOM 684 C CA . LEU A 1 88 ? -1.614 4.217 1.462 1.00 94.62 88 LEU A CA 1
ATOM 685 C C . LEU A 1 88 ? -2.212 2.928 0.911 1.00 94.62 88 LEU A C 1
ATOM 687 O O . LEU A 1 88 ? -2.308 1.935 1.631 1.00 94.62 88 LEU A O 1
ATOM 691 N N . VA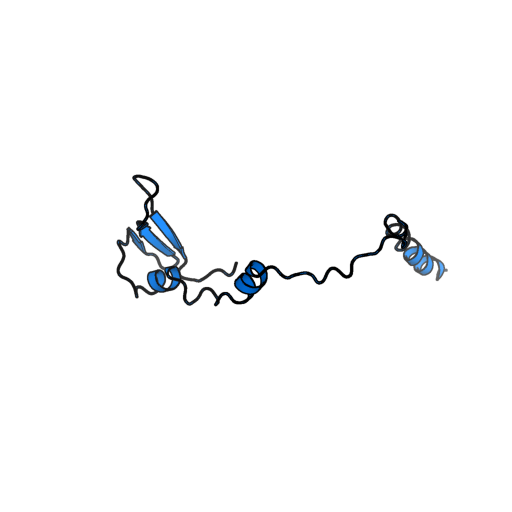L A 1 89 ? -2.588 2.951 -0.367 1.00 94.75 89 VAL A N 1
ATOM 692 C CA . VAL A 1 89 ? -3.026 1.775 -1.126 1.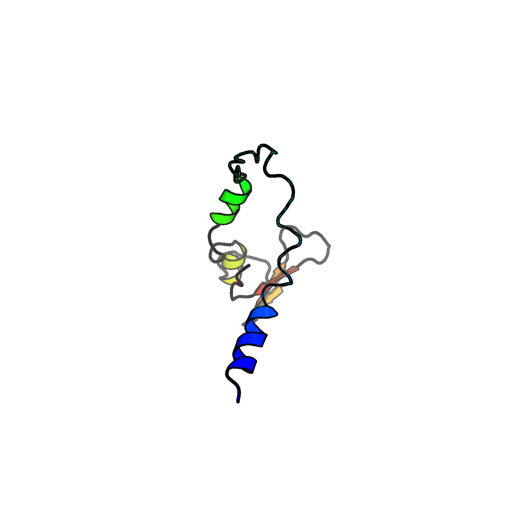00 94.75 89 VAL A CA 1
ATOM 693 C C . VAL A 1 89 ? -2.064 1.598 -2.289 1.00 94.75 89 VAL A C 1
ATOM 695 O O . VAL A 1 89 ? -1.875 2.521 -3.079 1.00 94.75 89 VAL A O 1
ATOM 698 N N . ILE A 1 90 ? -1.436 0.430 -2.374 1.00 92.69 90 ILE A N 1
ATOM 699 C CA . ILE A 1 90 ? -0.392 0.135 -3.359 1.00 92.69 90 ILE A CA 1
ATOM 700 C C . ILE A 1 90 ? -0.771 -1.145 -4.115 1.00 92.69 90 ILE A C 1
ATOM 702 O O . ILE A 1 90 ? -1.191 -2.115 -3.476 1.00 92.69 90 ILE A O 1
ATOM 706 N N . PRO A 1 91 ? -0.651 -1.180 -5.455 1.00 92.31 91 PRO A N 1
ATOM 707 C CA . PRO A 1 91 ? -0.869 -2.402 -6.219 1.00 92.31 91 PRO A CA 1
ATOM 708 C C . PRO A 1 91 ? 0.226 -3.436 -5.928 1.00 92.31 91 PRO A C 1
ATOM 710 O O . PRO A 1 91 ? 1.380 -3.086 -5.676 1.00 92.31 91 PRO A O 1
ATOM 713 N N . LYS A 1 92 ? -0.123 -4.725 -5.986 1.00 88.69 92 LYS A N 1
ATOM 714 C CA . LYS A 1 92 ? 0.871 -5.809 -5.895 1.00 88.69 92 LYS A CA 1
ATOM 715 C C . LYS A 1 92 ? 1.761 -5.862 -7.139 1.00 88.69 92 LYS A C 1
ATOM 717 O O . LYS A 1 92 ? 2.945 -6.170 -7.030 1.00 88.69 92 LYS A O 1
ATOM 722 N N . GLU A 1 93 ? 1.200 -5.526 -8.298 1.00 87.75 93 GLU A N 1
ATOM 723 C CA . GLU A 1 93 ? 1.943 -5.410 -9.550 1.00 87.75 93 GLU A CA 1
ATOM 724 C C . GLU A 1 93 ? 2.543 -3.999 -9.706 1.00 87.75 93 GLU A C 1
ATOM 726 O O . GLU A 1 93 ? 1.816 -3.005 -9.603 1.00 87.75 93 GLU A O 1
ATOM 731 N N . PRO A 1 94 ? 3.862 -3.875 -9.945 1.00 83.06 94 PRO A N 1
ATOM 732 C CA . PRO A 1 94 ? 4.514 -2.580 -10.100 1.00 83.06 94 PRO A CA 1
ATOM 733 C C . PRO A 1 94 ? 4.136 -1.909 -11.427 1.00 83.06 94 PRO A C 1
ATOM 735 O O . PRO A 1 94 ? 4.201 -2.524 -12.490 1.00 83.06 94 PRO A O 1
ATOM 738 N N . ILE A 1 95 ? 3.806 -0.616 -11.373 1.00 82.06 95 ILE A N 1
ATOM 739 C CA . ILE A 1 95 ? 3.479 0.193 -12.554 1.00 82.06 95 ILE A CA 1
ATOM 740 C C . ILE A 1 95 ? 4.705 1.039 -12.938 1.00 82.06 95 ILE A C 1
ATOM 742 O O . ILE A 1 95 ? 5.174 1.807 -12.094 1.00 82.06 95 ILE A O 1
ATOM 746 N N . PRO A 1 96 ? 5.227 0.936 -14.177 1.00 78.25 96 PRO A N 1
ATOM 747 C CA . PRO A 1 96 ? 6.306 1.799 -14.652 1.00 78.25 96 PRO A CA 1
ATOM 748 C C . PRO A 1 96 ? 5.839 3.259 -14.741 1.00 78.25 96 PRO A C 1
ATOM 750 O O . PRO A 1 96 ? 4.727 3.524 -15.200 1.00 78.25 96 PRO A O 1
ATOM 753 N N . GLN A 1 97 ? 6.688 4.194 -14.305 1.00 68.25 97 GLN A N 1
ATOM 754 C CA . GLN A 1 97 ? 6.439 5.641 -14.336 1.00 68.25 97 GLN A CA 1
ATOM 755 C C . GLN A 1 97 ? 7.503 6.376 -15.144 1.00 68.25 97 GLN A C 1
ATOM 757 O O . GLN A 1 97 ? 8.667 5.913 -15.130 1.00 68.25 97 GLN A O 1
#

Radius of gyration: 28.02 Å; chains: 1; bounding box: 35×46×80 Å

Secondary structure (DSSP, 8-state):
--THHHHHTTTSSSTTS-SSS-S-TTS----------HHHHHHHTPPPGGGSHHHHHHTT-S---EEEE-SSEEEEE-SS-SSSS-EEEEESSPPP-

pLDDT: mean 71.17, std 20.33, range [38.16, 96.12]